Protein AF-A0A7J4P282-F1 (afdb_monomer)

pLDDT: mean 75.57, std 17.43, range [39.16, 96.38]

Secondary structure (DSSP, 8-state):
--------PPP------HHHHHHHHHHHHHHHHHHHHHHHHTTT-HHHHHHHHHHHHHHHHHHHHHHHHS--TT-------------EEEEEE-TTT--EEEEE--TT--TT-EEEE-SSSSSEEEEEEEEE---SHHHHHHHHTT--

Structure (mmCIF, N/CA/C/O backbone):
data_AF-A0A7J4P282-F1
#
_entry.id   AF-A0A7J4P282-F1
#
loop_
_atom_site.group_PDB
_atom_site.id
_atom_site.type_symbol
_atom_site.label_atom_id
_atom_site.label_alt_id
_atom_site.label_comp_id
_atom_site.label_asym_id
_atom_site.label_entity_id
_atom_site.label_seq_id
_atom_site.pdbx_PDB_ins_code
_atom_site.Cartn_x
_atom_site.Cartn_y
_atom_site.Cartn_z
_atom_site.occupancy
_atom_site.B_iso_or_equiv
_atom_site.auth_seq_id
_atom_site.auth_comp_id
_atom_site.auth_asym_id
_atom_site.auth_atom_id
_atom_site.pdbx_PDB_model_num
ATOM 1 N N . MET A 1 1 ? 8.865 25.534 35.407 1.00 39.16 1 MET A N 1
ATOM 2 C CA . MET A 1 1 ? 9.145 24.196 34.846 1.00 39.16 1 MET A CA 1
ATOM 3 C C . MET A 1 1 ? 7.939 23.827 34.001 1.00 39.16 1 MET A C 1
ATOM 5 O O . MET A 1 1 ? 6.918 23.452 34.557 1.00 39.16 1 MET A O 1
ATOM 9 N N . ALA A 1 2 ? 7.989 24.122 32.703 1.00 42.50 2 ALA A N 1
ATOM 10 C CA . ALA A 1 2 ? 6.837 24.072 31.810 1.00 42.50 2 ALA A CA 1
ATOM 11 C C . ALA A 1 2 ? 7.116 23.110 30.651 1.00 42.50 2 ALA A C 1
ATOM 13 O O . ALA A 1 2 ? 8.117 23.275 29.965 1.00 42.50 2 ALA A O 1
ATOM 14 N N . GLY A 1 3 ? 6.200 22.153 30.479 1.00 41.25 3 GLY A N 1
ATOM 15 C CA . GLY A 1 3 ? 5.748 21.615 29.194 1.00 41.25 3 GLY A CA 1
ATOM 16 C C . GLY A 1 3 ? 6.768 20.884 28.328 1.00 41.25 3 GLY A C 1
ATOM 17 O O . GLY A 1 3 ? 7.369 21.486 27.446 1.00 41.25 3 GLY A O 1
ATOM 18 N N . ASP A 1 4 ? 6.847 19.568 28.513 1.00 44.09 4 ASP A N 1
ATOM 19 C CA . ASP A 1 4 ? 7.354 18.619 27.522 1.00 44.09 4 ASP A CA 1
ATOM 20 C C . ASP A 1 4 ? 6.447 18.646 26.274 1.00 44.09 4 ASP A C 1
ATOM 22 O O . ASP A 1 4 ? 5.261 18.311 26.342 1.00 44.09 4 ASP A O 1
ATOM 26 N N . GLN A 1 5 ? 6.975 19.129 25.147 1.00 45.81 5 GLN A N 1
ATOM 27 C CA . GLN A 1 5 ? 6.296 19.110 23.854 1.00 45.81 5 GLN A CA 1
ATOM 28 C C . GLN A 1 5 ? 6.697 17.830 23.125 1.00 45.81 5 GLN A C 1
ATOM 30 O O . GLN A 1 5 ? 7.693 17.790 22.402 1.00 45.81 5 GLN A O 1
ATOM 35 N N . GLY A 1 6 ? 5.892 16.783 23.306 1.00 41.84 6 GLY A N 1
ATOM 36 C CA . GLY A 1 6 ? 5.923 15.604 22.451 1.00 41.84 6 GLY A CA 1
ATOM 37 C C . GLY A 1 6 ? 5.657 16.020 21.005 1.00 41.84 6 GLY A C 1
ATOM 38 O O . GLY A 1 6 ? 4.527 16.338 20.633 1.00 41.84 6 GLY A O 1
ATOM 39 N N . SER A 1 7 ? 6.715 16.057 20.199 1.00 44.28 7 SER A N 1
ATOM 40 C CA . SER A 1 7 ? 6.636 16.294 18.763 1.00 44.28 7 SER A CA 1
ATOM 41 C C . SER A 1 7 ? 5.898 15.125 18.115 1.00 44.28 7 SER A C 1
ATOM 43 O O . SER A 1 7 ? 6.389 14.000 18.039 1.00 44.28 7 SER A O 1
ATOM 45 N N . ALA A 1 8 ? 4.671 15.393 17.673 1.00 42.94 8 ALA A N 1
ATOM 46 C CA . ALA A 1 8 ? 3.901 14.476 16.857 1.00 42.94 8 ALA A CA 1
ATOM 47 C C . ALA A 1 8 ? 4.664 14.225 15.548 1.00 42.94 8 ALA A C 1
ATOM 49 O O . ALA A 1 8 ? 4.727 15.088 14.673 1.00 42.94 8 ALA A O 1
ATOM 50 N N . GLN A 1 9 ? 5.265 13.044 15.418 1.00 53.59 9 GLN A N 1
ATOM 51 C CA . GLN A 1 9 ? 5.734 12.551 14.129 1.00 53.59 9 GLN A CA 1
ATOM 52 C C . GLN A 1 9 ? 4.512 12.363 13.220 1.00 53.59 9 GLN A C 1
ATOM 54 O O . GLN A 1 9 ? 3.564 11.682 13.624 1.00 53.59 9 GLN A O 1
ATOM 59 N N . PRO A 1 10 ? 4.487 12.936 12.004 1.00 43.19 10 PRO A N 1
ATOM 60 C CA . PRO A 1 10 ? 3.420 12.628 11.074 1.00 43.19 10 PRO A CA 1
ATOM 61 C C . PRO A 1 10 ? 3.545 11.157 10.679 1.00 43.19 10 PRO A C 1
ATOM 63 O O . PRO A 1 10 ? 4.603 10.695 10.246 1.00 43.19 10 PRO A O 1
ATOM 66 N N . AL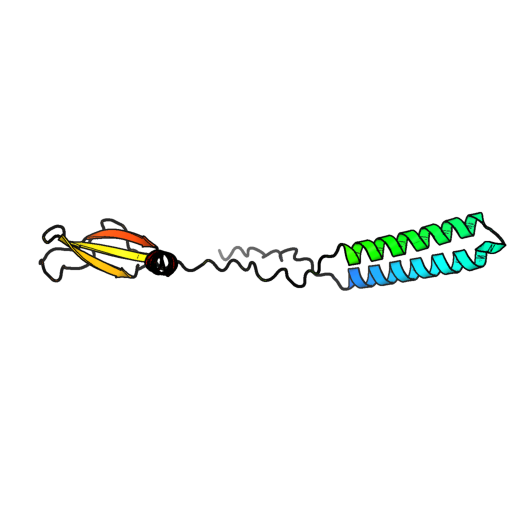A A 1 11 ? 2.448 10.424 10.870 1.00 41.31 11 ALA A N 1
ATOM 67 C CA . ALA A 1 11 ? 2.283 9.061 10.402 1.00 41.31 11 ALA A CA 1
ATOM 68 C C . ALA A 1 11 ? 2.735 8.973 8.941 1.00 41.31 11 ALA A C 1
ATOM 70 O O . ALA A 1 11 ? 2.327 9.788 8.110 1.00 41.31 11 ALA A O 1
ATOM 71 N N . ALA A 1 12 ? 3.566 7.977 8.636 1.00 45.88 12 ALA A N 1
ATOM 72 C CA . ALA A 1 12 ? 3.992 7.643 7.285 1.00 45.88 12 ALA A CA 1
ATOM 73 C C . ALA A 1 12 ? 2.811 7.043 6.495 1.00 45.88 12 ALA A C 1
ATOM 75 O O . ALA A 1 12 ? 2.822 5.889 6.080 1.00 45.88 12 ALA A O 1
ATOM 76 N N . GLY A 1 13 ? 1.748 7.829 6.327 1.00 42.06 13 GLY A N 1
ATOM 77 C CA . GLY A 1 13 ? 0.755 7.644 5.291 1.00 42.06 13 GLY A CA 1
ATOM 78 C C . GLY A 1 13 ? 1.429 7.987 3.974 1.00 42.06 13 GLY A C 1
ATOM 79 O O . GLY A 1 13 ? 2.022 9.054 3.833 1.00 42.06 13 GLY A O 1
ATOM 80 N N . MET A 1 14 ? 1.393 7.044 3.045 1.00 52.78 14 MET A N 1
ATOM 81 C CA . MET A 1 14 ? 1.954 7.135 1.705 1.00 52.78 14 MET A CA 1
ATOM 82 C C . MET A 1 14 ? 1.350 8.321 0.949 1.00 52.78 14 MET A C 1
ATOM 84 O O . MET A 1 14 ? 0.369 8.197 0.223 1.00 52.78 14 MET A O 1
ATOM 88 N N . GLN A 1 15 ? 1.944 9.493 1.127 1.00 56.28 15 GLN A N 1
ATOM 89 C CA . GLN A 1 15 ? 1.726 10.630 0.254 1.00 56.28 15 GLN A CA 1
ATOM 90 C C . GLN A 1 15 ? 2.502 10.256 -0.996 1.00 56.28 15 GLN A C 1
ATOM 92 O O . GLN A 1 15 ? 3.734 10.266 -0.973 1.00 56.28 15 GLN A O 1
ATOM 97 N N . VAL A 1 16 ? 1.814 9.800 -2.045 1.00 64.50 16 VAL A N 1
ATOM 98 C CA . VAL A 1 16 ? 2.463 9.599 -3.343 1.0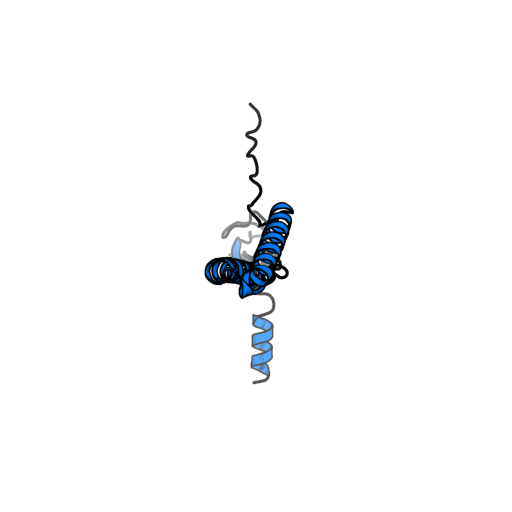0 64.50 16 VAL A CA 1
ATOM 99 C C . VAL A 1 16 ? 2.913 10.982 -3.789 1.00 64.50 16 VAL A C 1
ATOM 101 O O . VAL A 1 16 ? 2.151 11.778 -4.331 1.00 64.50 16 VAL A O 1
ATOM 104 N N . SER A 1 17 ? 4.146 11.295 -3.407 1.00 74.06 17 SER A N 1
ATOM 105 C CA . SER A 1 17 ? 4.767 12.589 -3.580 1.00 74.06 17 SER A CA 1
ATOM 106 C C . SER A 1 17 ? 4.858 12.863 -5.073 1.00 74.06 17 SER A C 1
ATOM 108 O O . SER A 1 17 ? 5.100 11.952 -5.863 1.00 74.06 17 SER A O 1
ATOM 110 N N . TRP A 1 18 ? 4.701 14.121 -5.471 1.00 83.19 18 TRP A N 1
ATOM 111 C CA . TRP A 1 18 ? 4.965 14.590 -6.834 1.00 83.19 18 TRP A CA 1
ATOM 112 C C . TRP A 1 18 ? 6.312 14.079 -7.389 1.00 83.19 18 TRP A C 1
ATOM 114 O O . TRP A 1 18 ? 6.438 13.855 -8.588 1.00 83.19 18 TRP A O 1
ATOM 124 N N . ILE A 1 19 ? 7.276 13.794 -6.505 1.00 85.00 19 ILE A N 1
ATOM 125 C CA . ILE A 1 19 ? 8.555 13.139 -6.803 1.00 85.00 19 ILE A CA 1
ATOM 126 C C . ILE A 1 19 ? 8.366 11.747 -7.427 1.00 85.00 19 ILE A C 1
ATOM 128 O O . ILE A 1 19 ? 9.047 11.416 -8.391 1.00 85.00 19 ILE A O 1
ATOM 132 N N . ALA A 1 20 ? 7.444 10.928 -6.915 1.00 83.88 20 ALA A N 1
ATOM 133 C CA . ALA A 1 20 ? 7.169 9.596 -7.452 1.00 83.88 20 ALA A CA 1
ATOM 134 C C . ALA A 1 20 ? 6.560 9.676 -8.860 1.00 83.88 20 ALA A C 1
ATOM 136 O O . ALA A 1 20 ? 6.972 8.936 -9.749 1.00 83.88 20 ALA A O 1
ATOM 137 N N . TYR A 1 21 ? 5.642 10.620 -9.092 1.00 86.19 21 TYR A N 1
ATOM 138 C CA . TYR A 1 21 ? 5.107 10.876 -10.432 1.00 86.19 21 TYR A CA 1
ATOM 139 C C . TYR A 1 21 ? 6.185 11.384 -11.391 1.00 86.19 21 TYR A C 1
ATOM 141 O O . TYR A 1 21 ? 6.286 10.889 -12.511 1.00 86.19 21 TYR A O 1
ATOM 149 N N . ALA A 1 22 ? 7.031 12.317 -10.946 1.00 90.44 22 ALA A N 1
ATOM 150 C CA . ALA A 1 22 ? 8.162 12.794 -11.733 1.00 90.44 22 ALA A CA 1
ATOM 151 C C . ALA A 1 22 ? 9.128 11.649 -12.080 1.00 90.44 22 ALA A C 1
ATOM 153 O O . ALA A 1 22 ? 9.533 11.521 -13.231 1.00 90.44 22 ALA A O 1
ATOM 154 N N . ALA A 1 23 ? 9.435 10.766 -11.126 1.00 88.88 23 ALA A N 1
ATOM 155 C CA . ALA A 1 23 ? 10.273 9.594 -11.358 1.00 88.88 23 ALA A CA 1
ATOM 156 C C . ALA A 1 23 ? 9.647 8.627 -12.377 1.00 88.88 23 ALA A C 1
ATOM 158 O O . ALA A 1 23 ? 10.342 8.175 -13.282 1.00 88.88 23 ALA A O 1
ATOM 159 N N . ILE A 1 24 ? 8.339 8.355 -12.289 1.00 90.00 24 ILE A N 1
ATOM 160 C CA . ILE A 1 24 ? 7.624 7.514 -13.265 1.00 90.00 24 ILE A CA 1
ATOM 161 C C . ILE A 1 24 ? 7.685 8.131 -14.668 1.00 90.00 24 ILE A C 1
ATOM 163 O O . ILE A 1 24 ? 7.949 7.415 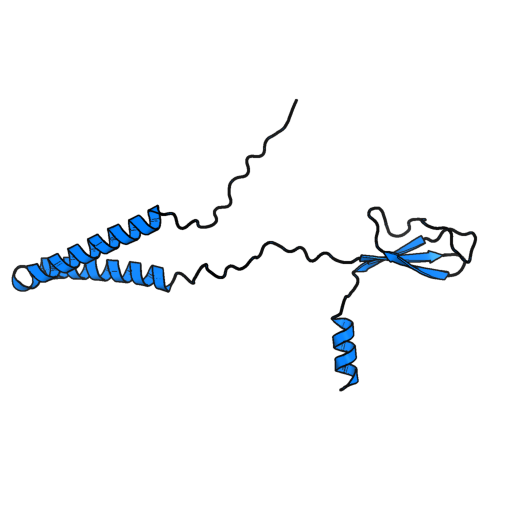-15.632 1.00 90.00 24 ILE A O 1
ATOM 167 N N . LEU A 1 25 ? 7.492 9.449 -14.795 1.00 91.75 25 LEU A N 1
ATOM 168 C CA . LEU A 1 25 ? 7.591 10.141 -16.083 1.00 91.75 25 LEU A CA 1
ATOM 169 C C . LEU A 1 25 ? 9.009 10.086 -16.659 1.00 91.75 25 LEU A C 1
ATOM 171 O O . LEU A 1 25 ? 9.170 9.810 -17.846 1.00 91.75 25 LEU A O 1
ATOM 175 N N . ILE A 1 26 ? 10.033 10.297 -15.828 1.00 94.06 26 ILE A N 1
ATOM 176 C CA . ILE A 1 26 ? 11.438 10.224 -16.247 1.00 94.06 26 ILE A CA 1
ATOM 177 C C . ILE A 1 26 ? 11.780 8.808 -16.715 1.00 94.06 26 ILE A C 1
ATOM 179 O O . ILE A 1 26 ? 12.293 8.643 -17.819 1.00 94.06 26 ILE A O 1
ATOM 183 N N . VAL A 1 27 ? 11.465 7.781 -15.917 1.00 92.06 27 VAL A N 1
ATOM 184 C CA . VAL A 1 27 ? 11.741 6.380 -16.273 1.00 92.06 27 VAL A CA 1
ATOM 185 C C . VAL A 1 27 ? 10.956 5.979 -17.522 1.00 92.06 27 VAL A C 1
ATOM 187 O O . VAL A 1 27 ? 11.520 5.342 -18.406 1.00 92.06 27 VAL A O 1
ATOM 190 N N . GLY A 1 28 ? 9.695 6.401 -17.654 1.00 93.88 28 GLY A N 1
ATOM 191 C CA . GLY A 1 28 ? 8.885 6.155 -18.848 1.00 93.88 28 GLY A CA 1
ATOM 192 C C . GLY A 1 28 ? 9.470 6.796 -20.108 1.00 93.88 28 GLY A C 1
ATOM 193 O O . GLY A 1 28 ? 9.567 6.140 -21.145 1.00 93.88 28 GLY A O 1
ATOM 194 N N . PHE A 1 29 ? 9.931 8.046 -20.018 1.00 95.94 29 PHE A N 1
ATOM 195 C CA . PHE A 1 29 ? 10.580 8.735 -21.133 1.00 95.94 29 PHE A CA 1
ATOM 196 C C . PHE A 1 29 ? 11.892 8.052 -21.540 1.00 95.94 29 PHE A C 1
ATOM 198 O O . PHE A 1 29 ? 12.143 7.832 -22.723 1.00 95.94 29 PHE A O 1
ATOM 205 N N . LEU A 1 30 ? 12.699 7.646 -20.558 1.00 95.56 30 LEU A N 1
ATOM 206 C CA . LEU A 1 30 ? 13.966 6.948 -20.780 1.00 95.56 30 LEU A CA 1
ATOM 207 C C . LEU A 1 30 ? 13.743 5.564 -21.415 1.00 95.56 30 LEU A C 1
ATOM 209 O O . LEU A 1 30 ? 14.463 5.170 -22.330 1.00 95.56 30 LEU A O 1
ATOM 213 N N . SER A 1 31 ? 12.685 4.868 -20.992 1.00 95.69 31 SER A N 1
ATOM 214 C CA . SER A 1 31 ? 12.237 3.598 -21.567 1.00 95.69 31 SER A CA 1
ATOM 215 C C . SER A 1 31 ? 11.817 3.749 -23.032 1.00 95.69 31 SER A C 1
ATOM 217 O O . SER A 1 31 ? 12.187 2.926 -23.869 1.00 95.69 31 SER A O 1
ATOM 219 N N . LEU A 1 32 ? 11.082 4.819 -23.360 1.00 95.38 32 LEU A N 1
ATOM 220 C CA . LEU A 1 32 ? 10.650 5.118 -24.726 1.00 95.38 32 LEU A CA 1
ATOM 221 C C . LEU A 1 32 ? 11.833 5.490 -25.629 1.00 95.38 32 LEU A C 1
ATOM 223 O O . LEU A 1 32 ? 11.923 5.009 -26.757 1.00 95.38 32 LEU A O 1
ATOM 227 N N . PHE A 1 33 ? 12.766 6.295 -25.117 1.00 96.38 33 PHE A N 1
ATOM 228 C CA . PHE A 1 33 ? 13.989 6.660 -25.830 1.00 96.38 33 PHE A CA 1
ATOM 229 C C . PHE A 1 33 ? 14.869 5.439 -26.128 1.00 96.38 33 PHE A C 1
ATOM 231 O O . PHE A 1 33 ? 15.338 5.276 -27.254 1.00 96.38 33 PHE A O 1
ATOM 238 N N . SER A 1 34 ? 15.037 4.540 -25.151 1.00 94.81 34 SER A N 1
ATOM 239 C CA . SER A 1 34 ? 15.751 3.271 -25.344 1.00 94.81 34 SER A CA 1
ATOM 240 C C . SER A 1 34 ? 15.108 2.441 -26.455 1.00 94.81 34 SER A C 1
ATOM 242 O O . SER A 1 34 ? 15.790 1.954 -27.349 1.00 94.81 34 SER A O 1
ATOM 244 N N . LEU A 1 35 ? 13.781 2.325 -26.451 1.00 95.12 35 LEU A N 1
ATOM 245 C CA . LEU A 1 35 ? 13.055 1.525 -27.434 1.00 95.12 35 LEU A CA 1
ATOM 246 C C . LEU A 1 35 ? 13.163 2.120 -28.852 1.00 95.12 35 LEU A C 1
ATOM 248 O O . LEU A 1 35 ? 13.341 1.383 -29.820 1.00 95.12 35 LEU A O 1
ATOM 252 N N . TYR A 1 36 ? 13.156 3.451 -28.968 1.00 95.31 36 TYR A N 1
ATOM 253 C CA . TYR A 1 36 ? 13.412 4.163 -30.224 1.00 95.31 36 TYR A CA 1
ATOM 254 C C . TYR A 1 36 ? 14.829 3.918 -30.764 1.00 95.31 36 TYR A C 1
ATOM 256 O O . TYR A 1 36 ? 14.995 3.576 -31.936 1.00 95.31 36 TYR A O 1
ATOM 264 N N . MET A 1 37 ? 15.849 4.023 -29.905 1.00 93.88 37 MET A N 1
ATOM 265 C CA . MET A 1 37 ? 17.235 3.716 -30.282 1.00 93.88 37 MET A CA 1
ATOM 266 C C . MET A 1 37 ? 17.400 2.254 -30.702 1.00 93.88 37 MET A C 1
ATOM 268 O O . MET A 1 37 ? 18.129 1.966 -31.651 1.00 93.88 37 MET A O 1
ATOM 272 N N . GLY A 1 38 ? 16.685 1.342 -30.045 1.00 94.12 38 GLY A N 1
ATOM 273 C CA . GLY A 1 38 ? 16.625 -0.064 -30.428 1.00 94.12 38 GLY A CA 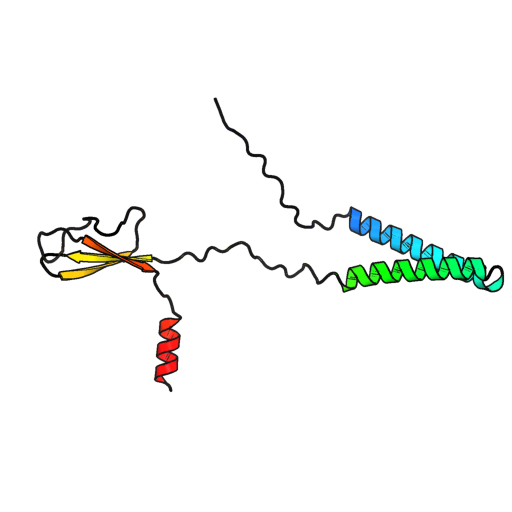1
ATOM 274 C C . GLY A 1 38 ? 16.115 -0.273 -31.856 1.00 94.12 38 GLY A C 1
ATOM 275 O O . GLY A 1 38 ? 16.732 -1.010 -32.619 1.00 94.12 38 GLY A O 1
ATOM 276 N N . PHE A 1 39 ? 15.049 0.428 -32.255 1.00 92.44 39 PHE A N 1
ATOM 277 C CA . PHE A 1 39 ? 14.508 0.335 -33.616 1.00 92.44 39 PHE A CA 1
ATOM 278 C C . PHE A 1 39 ? 15.457 0.873 -34.687 1.00 92.44 39 PHE A C 1
ATOM 280 O O . PHE A 1 39 ? 15.599 0.243 -35.732 1.00 92.44 39 PHE A O 1
ATOM 287 N N . ILE A 1 40 ? 16.131 2.000 -34.435 1.00 93.12 40 ILE A N 1
ATOM 288 C CA . ILE A 1 40 ? 17.099 2.558 -35.394 1.00 93.12 40 ILE A CA 1
ATOM 289 C C . ILE A 1 40 ? 18.263 1.590 -35.625 1.00 93.12 40 ILE A C 1
ATOM 291 O O . ILE A 1 40 ? 18.716 1.424 -36.754 1.00 93.12 40 ILE A O 1
ATOM 295 N N . ASN A 1 41 ? 18.735 0.930 -34.567 1.00 91.44 41 ASN A N 1
ATOM 296 C CA . ASN A 1 41 ? 19.903 0.054 -34.641 1.00 91.44 41 ASN A CA 1
ATOM 297 C C . ASN A 1 41 ? 19.574 -1.379 -35.088 1.00 91.44 41 ASN A C 1
ATOM 299 O O . ASN A 1 41 ? 20.493 -2.178 -35.254 1.00 91.44 41 ASN A O 1
ATOM 303 N N . TYR A 1 42 ? 18.295 -1.713 -35.305 1.00 87.88 42 TYR A N 1
ATOM 304 C CA . TYR A 1 42 ? 17.839 -3.080 -35.587 1.00 87.88 42 TYR A CA 1
ATOM 305 C C . TYR A 1 42 ? 18.472 -3.700 -36.840 1.00 87.88 42 TYR A C 1
ATOM 307 O O . TYR A 1 42 ? 18.723 -4.900 -36.864 1.00 87.88 42 TYR A O 1
ATOM 315 N N . GLY A 1 43 ? 18.745 -2.893 -37.869 1.00 86.56 43 GLY A N 1
ATOM 316 C CA . GLY A 1 43 ? 19.315 -3.374 -39.132 1.00 86.56 43 GLY A CA 1
ATOM 317 C C . GLY A 1 43 ? 20.843 -3.364 -39.213 1.00 86.56 43 GLY A C 1
ATOM 318 O O . GLY A 1 43 ? 21.391 -4.047 -40.070 1.00 86.56 43 GLY A O 1
ATOM 319 N N . ASP A 1 44 ? 21.521 -2.599 -38.356 1.00 88.69 44 ASP A N 1
ATOM 320 C CA . ASP A 1 44 ? 22.968 -2.350 -38.464 1.00 88.69 44 ASP A CA 1
ATOM 321 C C . ASP A 1 44 ? 23.740 -3.076 -37.356 1.00 88.69 44 ASP A C 1
ATOM 323 O O . ASP A 1 44 ? 24.621 -3.893 -37.610 1.00 88.69 44 ASP A O 1
ATOM 327 N N . ASN A 1 45 ? 23.330 -2.869 -36.104 1.00 89.62 45 ASN A N 1
ATOM 328 C CA . ASN A 1 45 ? 23.972 -3.454 -34.933 1.00 89.62 45 ASN A CA 1
ATOM 329 C C . ASN A 1 45 ? 22.930 -4.212 -34.117 1.00 89.62 45 ASN A C 1
ATOM 331 O O . ASN A 1 45 ? 22.401 -3.713 -33.120 1.00 89.62 45 ASN A O 1
ATOM 335 N N . THR A 1 46 ? 22.643 -5.438 -34.562 1.00 89.62 46 THR A N 1
ATOM 336 C CA . THR A 1 46 ? 21.576 -6.275 -33.991 1.00 89.62 46 THR A CA 1
ATOM 337 C C . THR A 1 46 ? 21.779 -6.500 -32.487 1.00 89.62 46 THR A C 1
ATOM 339 O O . THR A 1 46 ? 20.823 -6.410 -31.721 1.00 89.62 46 THR A O 1
ATOM 342 N N . ASP A 1 47 ? 23.021 -6.690 -32.033 1.00 89.44 47 ASP A N 1
ATOM 343 C CA . ASP A 1 47 ? 23.336 -6.885 -30.611 1.00 89.44 47 ASP A CA 1
ATOM 344 C C . ASP A 1 47 ? 22.965 -5.661 -29.760 1.00 89.44 47 ASP A C 1
ATOM 346 O O . ASP A 1 47 ? 22.352 -5.775 -28.696 1.00 89.44 47 ASP A O 1
ATOM 350 N N . ILE A 1 48 ? 23.278 -4.467 -30.265 1.00 89.69 48 ILE A N 1
ATOM 351 C CA . ILE A 1 48 ? 22.975 -3.194 -29.606 1.00 89.69 48 ILE A CA 1
ATOM 352 C C . ILE A 1 48 ? 21.460 -2.951 -29.604 1.00 89.69 48 ILE A C 1
ATOM 354 O O . ILE A 1 48 ? 20.891 -2.546 -28.587 1.00 89.69 48 ILE A O 1
ATOM 358 N N . ALA A 1 49 ? 20.789 -3.252 -30.717 1.00 92.50 49 ALA A N 1
ATOM 359 C CA . ALA A 1 49 ? 19.341 -3.140 -30.840 1.00 92.50 49 ALA A CA 1
ATOM 360 C C . ALA A 1 49 ? 18.607 -4.024 -29.829 1.00 92.50 49 ALA A C 1
ATOM 362 O O . ALA A 1 49 ? 17.703 -3.558 -29.134 1.00 92.50 49 ALA A O 1
ATOM 363 N N . ILE A 1 50 ? 19.033 -5.282 -29.706 1.00 92.00 50 ILE A N 1
ATOM 364 C CA . ILE A 1 50 ? 18.453 -6.247 -28.775 1.00 92.00 50 ILE A CA 1
ATOM 365 C C . ILE A 1 50 ? 18.556 -5.735 -27.332 1.00 92.00 50 ILE A C 1
ATOM 367 O O . ILE A 1 50 ? 17.555 -5.737 -26.613 1.00 92.00 50 ILE A O 1
ATOM 371 N N . ILE A 1 51 ? 19.725 -5.234 -26.917 1.00 93.38 51 ILE A N 1
ATOM 372 C CA . ILE A 1 51 ? 19.938 -4.698 -25.562 1.00 93.38 51 ILE A CA 1
ATOM 373 C C . ILE A 1 51 ? 18.982 -3.533 -25.270 1.00 93.38 51 ILE A C 1
ATOM 375 O O . ILE A 1 51 ? 18.313 -3.519 -24.233 1.00 93.38 51 ILE A O 1
ATOM 379 N N . PHE A 1 52 ? 18.873 -2.572 -26.190 1.00 94.38 52 PHE A N 1
ATOM 380 C CA . PHE A 1 52 ? 18.017 -1.399 -26.004 1.00 94.38 52 PHE A CA 1
ATOM 381 C C . PHE A 1 52 ? 16.518 -1.727 -26.012 1.00 94.38 52 PHE A C 1
ATOM 383 O O . PHE A 1 52 ? 15.754 -1.120 -25.251 1.00 94.38 52 PHE A O 1
ATOM 390 N N . ILE A 1 53 ? 16.095 -2.701 -26.823 1.00 94.31 53 ILE A N 1
ATOM 391 C CA . ILE A 1 53 ? 14.705 -3.173 -26.871 1.00 94.31 53 ILE A CA 1
ATOM 392 C C . ILE A 1 53 ? 14.344 -3.891 -25.569 1.00 94.31 53 ILE A C 1
ATOM 394 O O . ILE A 1 53 ? 13.302 -3.592 -24.985 1.00 94.31 53 ILE A O 1
ATOM 398 N N . PHE A 1 54 ? 15.202 -4.787 -25.071 1.00 95.56 54 PHE A N 1
ATOM 399 C CA . PHE A 1 54 ? 14.952 -5.480 -23.805 1.00 95.56 54 PHE A CA 1
ATOM 400 C C . PHE A 1 54 ? 14.894 -4.517 -22.621 1.00 95.56 54 PHE A C 1
ATOM 402 O O . PHE A 1 54 ? 13.998 -4.635 -21.785 1.00 95.56 54 PHE A O 1
ATOM 409 N N . LEU A 1 55 ? 15.799 -3.538 -22.566 1.00 94.88 55 LEU A N 1
ATOM 410 C CA . LEU A 1 55 ? 15.816 -2.535 -21.505 1.00 94.88 55 LEU A CA 1
ATOM 411 C C . LEU A 1 55 ? 14.541 -1.674 -21.515 1.00 94.88 55 LEU A C 1
ATOM 413 O O . LEU A 1 55 ? 13.917 -1.478 -20.471 1.00 94.88 55 LEU A O 1
ATOM 417 N N . GLY A 1 56 ? 14.116 -1.218 -22.698 1.00 95.00 56 GLY A N 1
ATOM 418 C CA . GLY A 1 56 ? 12.878 -0.457 -22.865 1.00 95.00 56 GLY A CA 1
ATOM 419 C C . GLY A 1 56 ? 11.619 -1.279 -22.560 1.00 95.00 56 GLY A C 1
ATOM 420 O O . GLY A 1 56 ? 10.685 -0.777 -21.937 1.00 95.00 56 GLY A O 1
ATOM 421 N N . ALA A 1 57 ? 11.583 -2.557 -22.941 1.00 95.50 57 ALA A N 1
ATOM 422 C CA . ALA A 1 57 ? 10.455 -3.436 -22.639 1.00 95.50 57 ALA A CA 1
ATOM 423 C C . ALA A 1 57 ? 10.356 -3.745 -21.135 1.00 95.50 57 ALA A C 1
ATOM 425 O O . ALA A 1 57 ? 9.267 -3.689 -20.563 1.00 95.50 57 ALA A O 1
ATOM 426 N N . ALA A 1 58 ? 11.487 -4.014 -20.474 1.00 95.00 58 ALA A N 1
ATOM 427 C CA . ALA A 1 58 ? 11.541 -4.274 -19.038 1.00 95.00 58 ALA A CA 1
ATOM 428 C C . ALA A 1 58 ? 11.118 -3.048 -18.208 1.00 95.00 58 ALA A C 1
ATOM 430 O O . ALA A 1 58 ? 10.367 -3.194 -17.242 1.00 95.00 58 ALA A O 1
ATOM 431 N N . GLY A 1 59 ? 11.539 -1.841 -18.608 1.00 91.94 59 GLY A N 1
ATOM 432 C CA . GLY A 1 59 ? 11.135 -0.586 -17.966 1.00 91.94 59 GLY A CA 1
ATOM 433 C C . GLY A 1 59 ? 9.624 -0.348 -18.030 1.00 91.94 59 GLY A C 1
ATOM 434 O O . GLY A 1 59 ? 8.986 -0.106 -17.002 1.00 91.94 59 GLY A O 1
ATOM 435 N N . PHE A 1 60 ? 9.020 -0.508 -19.211 1.00 93.12 60 PHE A N 1
ATOM 436 C CA . PHE A 1 60 ? 7.567 -0.404 -19.373 1.00 93.12 60 PHE A CA 1
ATOM 437 C C . PHE A 1 60 ? 6.806 -1.498 -18.621 1.00 93.12 60 PHE A C 1
ATOM 439 O O . PHE A 1 60 ? 5.785 -1.206 -17.995 1.00 93.12 60 PHE A O 1
ATOM 446 N N . ALA A 1 61 ? 7.304 -2.736 -18.632 1.00 93.81 61 ALA A N 1
ATOM 447 C CA . ALA A 1 61 ? 6.702 -3.835 -17.886 1.00 93.81 61 ALA A CA 1
ATOM 448 C C . ALA A 1 61 ? 6.720 -3.573 -16.372 1.00 93.81 61 ALA A C 1
ATOM 450 O O . ALA A 1 61 ? 5.722 -3.829 -15.701 1.00 93.81 61 ALA A O 1
ATOM 451 N N . ALA A 1 62 ? 7.806 -3.009 -15.833 1.00 90.50 62 ALA A N 1
ATOM 452 C CA . ALA A 1 62 ? 7.909 -2.648 -14.421 1.00 90.50 62 ALA A CA 1
ATOM 453 C C . ALA A 1 62 ? 6.931 -1.526 -14.033 1.00 90.50 62 ALA A C 1
ATOM 455 O O . ALA A 1 62 ? 6.226 -1.656 -13.031 1.00 90.50 62 ALA A O 1
ATOM 456 N N . ILE A 1 63 ? 6.836 -0.462 -14.842 1.00 89.88 63 ILE A N 1
ATOM 457 C CA . ILE A 1 63 ? 5.871 0.631 -14.627 1.00 89.88 63 ILE A CA 1
ATOM 458 C C . ILE A 1 63 ? 4.440 0.090 -14.699 1.00 89.88 63 ILE A C 1
ATOM 460 O O . ILE A 1 63 ? 3.649 0.316 -13.784 1.00 89.88 63 ILE A O 1
ATOM 464 N N . GLY A 1 64 ? 4.116 -0.673 -15.747 1.00 87.75 64 GLY A N 1
ATOM 465 C CA . GLY A 1 64 ? 2.809 -1.306 -15.905 1.00 87.75 64 GLY A CA 1
ATOM 466 C C . GLY A 1 64 ? 2.472 -2.201 -14.715 1.00 87.75 64 GLY A C 1
ATOM 467 O O . GLY A 1 64 ? 1.401 -2.076 -14.130 1.00 87.75 64 GLY A O 1
ATOM 468 N N . TYR A 1 65 ? 3.410 -3.038 -14.275 1.00 88.56 65 TYR A N 1
ATOM 469 C CA . TYR A 1 65 ? 3.221 -3.905 -13.117 1.00 88.56 65 TYR A CA 1
ATOM 470 C C . TYR A 1 65 ? 2.986 -3.122 -11.819 1.00 88.56 65 TYR A C 1
ATOM 472 O O . TYR A 1 65 ? 2.105 -3.492 -11.045 1.00 88.56 65 TYR A O 1
ATOM 480 N N . MET A 1 66 ? 3.715 -2.027 -11.578 1.00 82.69 66 MET A N 1
ATOM 481 C CA . MET A 1 66 ? 3.493 -1.171 -10.406 1.00 82.69 66 MET A CA 1
ATOM 482 C C . MET A 1 66 ? 2.113 -0.505 -10.428 1.00 82.69 66 MET A C 1
ATOM 484 O O . MET A 1 66 ? 1.461 -0.442 -9.388 1.00 82.69 66 MET A O 1
ATOM 488 N N . LEU A 1 67 ? 1.637 -0.071 -11.598 1.00 81.94 67 LEU A N 1
ATOM 489 C CA . LEU A 1 67 ? 0.304 0.519 -11.751 1.00 81.94 67 LEU A CA 1
ATOM 490 C C . LEU A 1 67 ? -0.813 -0.520 -11.577 1.00 81.94 67 LEU A C 1
ATOM 492 O O . LEU A 1 67 ? -1.795 -0.250 -10.894 1.00 81.94 67 LEU A O 1
ATOM 496 N N . PHE A 1 68 ? -0.649 -1.724 -12.131 1.00 79.44 68 PHE A N 1
ATOM 497 C CA . PHE A 1 68 ? -1.629 -2.809 -12.000 1.00 79.44 68 PHE A CA 1
ATOM 498 C C . PHE A 1 68 ? -1.642 -3.446 -10.603 1.00 79.44 68 PHE A C 1
ATOM 500 O O . PHE A 1 68 ? -2.688 -3.891 -10.130 1.00 79.44 68 PHE A O 1
ATOM 507 N N . ARG A 1 69 ? -0.492 -3.502 -9.922 1.00 72.31 69 ARG A N 1
ATOM 508 C CA . ARG A 1 69 ? -0.371 -4.023 -8.550 1.00 72.31 69 ARG A CA 1
ATOM 509 C C . ARG A 1 69 ? -0.700 -2.974 -7.491 1.00 72.31 69 ARG A C 1
ATOM 511 O O . ARG A 1 69 ? -1.013 -3.337 -6.354 1.00 72.31 69 ARG A O 1
ATOM 518 N N . GLY A 1 70 ? -0.680 -1.697 -7.860 1.00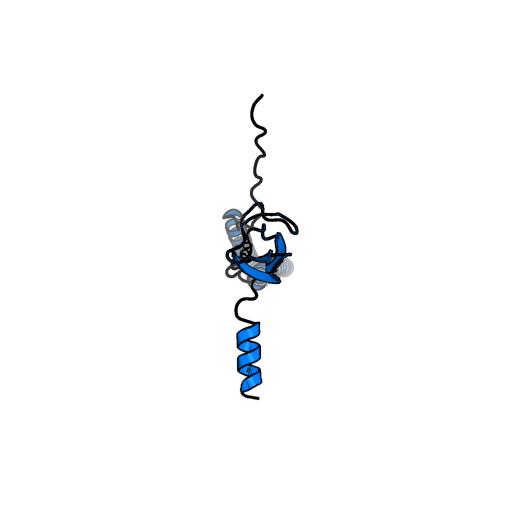 65.00 70 GLY A N 1
ATOM 519 C CA . GLY A 1 70 ? -1.293 -0.622 -7.101 1.00 65.00 70 GLY A CA 1
ATOM 520 C C . GLY A 1 70 ? -2.804 -0.815 -7.078 1.00 65.00 70 GLY A C 1
ATOM 521 O O . GLY A 1 70 ? -3.528 -0.184 -7.840 1.00 65.00 70 GLY A O 1
ATOM 522 N N . LYS A 1 71 ? -3.301 -1.692 -6.193 1.00 56.78 71 LYS A N 1
ATOM 523 C CA . LYS A 1 71 ? -4.713 -1.678 -5.790 1.00 56.78 71 LYS A CA 1
ATOM 524 C C . LYS A 1 71 ? -5.076 -0.212 -5.530 1.00 56.78 71 LYS A C 1
ATOM 526 O O . LYS A 1 71 ? -4.309 0.437 -4.813 1.00 56.78 71 LYS A O 1
ATOM 531 N N . PRO A 1 72 ? -6.171 0.328 -6.090 1.00 51.25 72 PRO A N 1
ATOM 532 C CA . PRO A 1 72 ? -6.509 1.724 -5.885 1.00 51.25 72 PRO A CA 1
ATOM 533 C C . PRO A 1 72 ? -6.583 1.985 -4.380 1.00 51.25 72 PRO A C 1
ATOM 535 O O . PRO A 1 72 ? -7.496 1.521 -3.697 1.00 51.25 72 PRO A O 1
ATOM 538 N N . VAL A 1 73 ? -5.638 2.771 -3.861 1.00 51.88 73 VAL A N 1
ATOM 539 C CA . VAL A 1 73 ? -5.692 3.384 -2.524 1.00 51.88 73 VAL A CA 1
ATOM 540 C C . VAL A 1 73 ? -6.735 4.515 -2.551 1.00 51.88 73 VAL A C 1
ATOM 542 O O . VAL A 1 73 ? -6.536 5.601 -2.033 1.00 51.88 73 VAL A O 1
ATOM 545 N N . ALA A 1 74 ? -7.854 4.283 -3.236 1.00 49.19 74 ALA A N 1
ATOM 546 C CA . ALA A 1 74 ? -9.020 5.150 -3.288 1.00 49.19 74 ALA A CA 1
ATOM 547 C C . ALA A 1 74 ? -10.164 4.585 -2.431 1.00 49.19 74 ALA A C 1
ATOM 549 O O . ALA A 1 74 ? -11.224 5.194 -2.340 1.00 49.19 74 ALA A O 1
ATOM 550 N N . THR A 1 75 ? -9.960 3.437 -1.774 1.00 47.81 75 THR A N 1
ATOM 551 C CA . THR A 1 75 ? -10.896 2.889 -0.785 1.00 47.81 75 THR A CA 1
ATOM 552 C C . THR A 1 75 ? -10.175 2.174 0.359 1.00 47.81 75 THR A C 1
ATOM 554 O O . THR A 1 75 ? -10.628 1.129 0.817 1.00 47.81 75 THR A O 1
ATOM 557 N N . ALA A 1 76 ? -9.086 2.735 0.888 1.00 46.84 76 ALA A N 1
ATOM 558 C CA . ALA A 1 76 ? -8.871 2.615 2.331 1.00 46.84 76 ALA A CA 1
ATOM 559 C C . ALA A 1 76 ? -9.811 3.638 2.985 1.00 46.84 76 ALA A C 1
ATOM 561 O O . ALA A 1 76 ? -9.389 4.693 3.449 1.00 46.84 76 ALA A O 1
ATOM 562 N N . LYS A 1 77 ? -11.122 3.381 2.871 1.00 47.19 77 LYS A N 1
ATOM 563 C CA . LYS A 1 77 ? -12.134 4.085 3.650 1.00 47.19 77 LYS A CA 1
ATOM 564 C C . LYS A 1 77 ? -11.749 3.887 5.108 1.00 47.19 77 LYS A C 1
ATOM 566 O O . LYS A 1 77 ? -11.622 2.744 5.526 1.00 47.19 77 LYS A O 1
ATOM 571 N N . ASP A 1 78 ? -11.534 5.001 5.795 1.00 52.22 78 ASP A N 1
ATOM 572 C CA . ASP A 1 78 ? -11.794 5.192 7.217 1.00 52.22 78 ASP A CA 1
ATOM 573 C C . ASP A 1 78 ? -11.848 3.914 8.063 1.00 52.22 78 ASP A C 1
ATOM 575 O O . ASP A 1 78 ? -12.923 3.424 8.389 1.00 52.22 78 ASP A O 1
ATOM 579 N N . ASP A 1 79 ? -10.685 3.459 8.520 1.00 49.28 79 ASP A N 1
ATOM 580 C CA . ASP A 1 79 ? -10.584 2.929 9.880 1.00 49.28 79 ASP A CA 1
ATOM 581 C C . ASP A 1 79 ? -10.050 4.053 10.780 1.00 49.28 79 ASP A C 1
ATOM 583 O O . ASP A 1 79 ? -9.124 3.895 11.578 1.00 49.28 79 ASP A O 1
ATOM 587 N N . THR A 1 80 ? -10.642 5.247 10.663 1.00 53.75 80 THR A N 1
ATOM 588 C CA . THR A 1 80 ? -10.747 6.090 11.846 1.00 53.75 80 THR A CA 1
ATOM 589 C C . THR A 1 80 ? -11.548 5.256 12.830 1.00 53.75 80 THR A C 1
ATOM 591 O O . THR A 1 80 ? -12.723 4.991 12.616 1.00 53.75 80 THR A O 1
ATOM 594 N N . LEU A 1 81 ? -10.860 4.735 13.845 1.00 56.84 81 LEU A N 1
ATOM 595 C CA . LEU A 1 81 ? -11.403 3.962 14.954 1.00 56.84 81 LEU A CA 1
ATOM 596 C C . LEU A 1 81 ? -12.627 4.683 15.535 1.00 56.84 81 LEU A C 1
ATOM 598 O O . LEU A 1 81 ? -12.525 5.422 16.514 1.00 56.84 81 LEU A O 1
ATOM 602 N N . THR A 1 82 ? -13.804 4.484 14.946 1.00 55.19 82 THR A N 1
ATOM 603 C CA . THR A 1 82 ? -15.067 4.897 15.529 1.00 55.19 82 THR A CA 1
ATOM 604 C C . THR A 1 82 ? -15.264 3.952 16.694 1.00 55.19 82 THR A C 1
ATOM 606 O O . THR A 1 82 ? -15.829 2.867 16.551 1.00 55.19 82 THR A O 1
ATOM 609 N N . ILE A 1 83 ? -14.708 4.320 17.849 1.00 60.00 83 ILE A N 1
ATOM 610 C CA . ILE A 1 83 ? -14.969 3.651 19.114 1.00 60.00 83 ILE A CA 1
ATOM 611 C C . ILE A 1 83 ? -16.483 3.707 19.270 1.00 60.00 83 ILE A C 1
ATOM 613 O O . ILE A 1 83 ? -17.042 4.754 19.596 1.00 60.00 83 ILE A O 1
ATOM 617 N N . LYS A 1 84 ? -17.153 2.592 18.955 1.00 64.31 84 LYS A N 1
ATOM 618 C CA . LYS A 1 84 ? -18.603 2.451 19.062 1.00 64.31 84 LYS A CA 1
ATOM 619 C C . LYS A 1 84 ? -18.957 2.797 20.498 1.00 64.31 84 LYS A C 1
ATOM 621 O O . LYS A 1 84 ? -18.662 2.017 21.407 1.00 64.31 84 LYS A O 1
ATOM 626 N N . LYS A 1 85 ? -19.511 3.997 20.707 1.00 65.19 85 LYS A N 1
ATOM 627 C CA . LYS A 1 85 ? -19.865 4.485 22.035 1.00 65.19 85 LYS A CA 1
ATOM 628 C C . LYS A 1 85 ? -20.859 3.495 22.609 1.00 65.19 85 LYS A C 1
ATOM 630 O O . LYS A 1 85 ? -21.949 3.296 22.086 1.00 65.19 85 LYS A O 1
ATOM 635 N N . VAL A 1 86 ? -20.417 2.808 23.646 1.00 71.50 86 VAL A N 1
ATOM 636 C CA . VAL A 1 86 ? -21.217 1.794 24.300 1.00 71.50 86 VAL A CA 1
ATOM 637 C C . VAL A 1 86 ? -22.167 2.488 25.239 1.00 71.50 86 VAL A C 1
ATOM 639 O O . VAL A 1 86 ? -21.720 3.115 26.197 1.00 71.50 86 VAL A O 1
ATOM 642 N N . GLU A 1 87 ? -23.462 2.351 24.998 1.00 78.75 87 GLU A N 1
ATOM 643 C CA . GLU A 1 87 ? -24.443 2.718 26.006 1.00 78.75 87 GLU A CA 1
ATOM 644 C C . GLU A 1 87 ? -24.389 1.704 27.155 1.00 78.75 87 GLU A C 1
ATOM 646 O O . GLU A 1 87 ? -24.428 0.487 26.948 1.00 78.75 87 GLU A O 1
ATOM 651 N N . VAL A 1 88 ? -24.242 2.204 28.380 1.00 83.75 88 VAL A N 1
ATOM 652 C CA . VAL A 1 88 ? -24.146 1.416 29.613 1.00 83.75 88 VAL A CA 1
ATOM 653 C C . VAL A 1 88 ? -25.232 1.905 30.561 1.00 83.75 88 VAL A C 1
ATOM 655 O O . VAL A 1 88 ? -25.457 3.109 30.676 1.00 83.75 88 VAL A O 1
ATOM 658 N N . TYR A 1 89 ? -25.891 0.980 31.249 1.00 86.81 89 TYR A N 1
ATOM 659 C CA . TYR A 1 89 ? -26.902 1.278 32.257 1.00 86.81 89 TYR A CA 1
ATOM 660 C C . TYR A 1 89 ? -26.503 0.691 33.612 1.00 86.81 89 TYR A C 1
ATOM 662 O O . TYR A 1 89 ? -25.820 -0.336 33.695 1.00 86.81 89 TYR A O 1
ATOM 670 N N . THR A 1 90 ? -26.950 1.342 34.681 1.00 87.50 90 THR A N 1
ATOM 671 C CA . THR A 1 90 ? -26.788 0.894 36.064 1.00 87.50 90 THR A CA 1
ATOM 672 C C . THR A 1 90 ? -28.130 0.437 36.624 1.00 87.50 90 THR A C 1
ATOM 674 O O . THR A 1 90 ? -29.178 1.034 36.384 1.00 87.50 90 THR A O 1
ATOM 677 N N . THR A 1 91 ? -28.113 -0.680 37.346 1.00 85.38 91 THR A N 1
ATOM 678 C CA . THR A 1 91 ? -29.263 -1.231 38.068 1.00 85.38 91 THR A CA 1
ATOM 679 C C . THR A 1 91 ? -29.045 -1.032 39.562 1.00 85.38 91 THR A C 1
ATOM 681 O O . THR A 1 91 ? -28.011 -1.431 40.097 1.00 85.38 91 THR A O 1
ATOM 684 N N . LEU A 1 92 ? -30.027 -0.411 40.206 1.00 84.50 92 LEU A N 1
ATOM 685 C CA . LEU A 1 92 ? -30.111 -0.121 41.632 1.00 84.50 92 LEU A CA 1
ATOM 686 C C . LEU A 1 92 ? -31.112 -1.078 42.286 1.00 84.50 92 LEU A C 1
ATOM 688 O O . LEU A 1 92 ? -32.203 -1.276 41.746 1.00 84.50 92 LEU A O 1
ATOM 692 N N . GLU A 1 93 ? -30.787 -1.624 43.455 1.00 84.81 93 GLU A N 1
ATOM 693 C CA . GLU A 1 93 ? -31.686 -2.470 44.250 1.00 84.81 93 GLU A CA 1
ATOM 694 C C . GLU A 1 93 ? -31.736 -1.980 45.716 1.00 84.81 93 GLU A C 1
ATOM 696 O O . GLU A 1 93 ? -30.692 -1.741 46.323 1.00 84.81 93 GLU A O 1
ATOM 701 N N . CYS A 1 94 ? -32.935 -1.798 46.306 1.00 83.44 94 CYS A N 1
ATOM 702 C CA . CYS A 1 94 ? -33.069 -1.546 47.764 1.00 83.44 94 CYS A CA 1
ATOM 703 C C . CYS A 1 94 ? -32.923 -2.892 48.504 1.00 83.44 94 CYS A C 1
ATOM 705 O O . CYS A 1 94 ? -33.741 -3.784 48.263 1.00 83.44 94 CYS A O 1
ATOM 707 N N . PRO A 1 95 ? -31.985 -3.049 49.457 1.00 80.00 95 PRO A N 1
ATOM 708 C CA . PRO A 1 95 ? -31.835 -4.291 50.223 1.00 80.00 95 PRO A CA 1
ATOM 709 C C . PRO A 1 95 ? -33.048 -4.587 51.121 1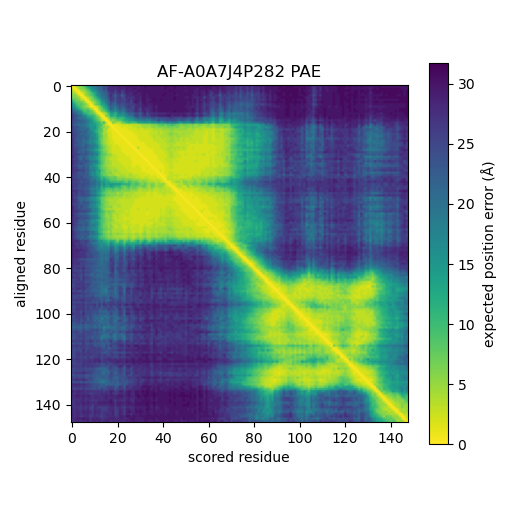.00 80.00 95 PRO A C 1
ATOM 711 O O . PRO A 1 95 ? -33.320 -5.744 51.427 1.00 80.00 95 PRO A O 1
ATOM 714 N N . LYS A 1 96 ? -33.813 -3.557 51.518 1.00 80.38 96 LYS A N 1
ATOM 715 C CA . LYS A 1 96 ? -34.986 -3.703 52.399 1.00 80.38 96 LYS A CA 1
ATOM 716 C C . LYS A 1 96 ? -36.274 -4.096 51.668 1.00 80.38 96 LYS A C 1
ATOM 718 O O . LYS A 1 96 ? -37.059 -4.857 52.214 1.00 80.38 96 LYS A O 1
ATOM 723 N N . CYS A 1 97 ? -36.521 -3.567 50.466 1.00 79.56 97 CYS A N 1
ATOM 724 C CA . CYS A 1 97 ? -37.779 -3.790 49.732 1.00 79.56 97 CYS A CA 1
ATOM 725 C C . CYS A 1 97 ? -37.606 -4.493 48.379 1.00 79.56 97 CYS A C 1
ATOM 727 O O . CYS A 1 97 ? -38.588 -4.676 47.665 1.00 79.56 97 CYS A O 1
ATOM 729 N N . GLN A 1 98 ? -36.371 -4.857 48.009 1.00 78.94 98 GLN A N 1
ATOM 730 C CA . GLN A 1 98 ? -36.011 -5.561 46.766 1.00 78.94 98 GLN A CA 1
ATOM 731 C C . GLN A 1 98 ? -36.478 -4.852 45.481 1.00 78.94 98 GLN A C 1
ATOM 733 O O . GLN A 1 98 ? -36.505 -5.436 44.397 1.00 78.94 98 GLN A O 1
ATOM 738 N N . GLN A 1 99 ? -36.818 -3.564 45.582 1.00 80.12 99 GLN A N 1
ATOM 739 C CA . GLN A 1 99 ? -37.210 -2.752 44.443 1.00 80.12 99 GLN A CA 1
ATOM 740 C C . GLN A 1 99 ? -36.006 -2.533 43.533 1.00 80.12 99 GLN A C 1
ATOM 742 O O . GLN A 1 99 ? -34.992 -1.994 43.979 1.00 80.12 99 GLN A O 1
ATOM 747 N N . LYS A 1 100 ? -36.163 -2.880 42.254 1.00 83.94 100 LYS A N 1
ATOM 748 C CA . LYS A 1 100 ? -35.165 -2.628 41.212 1.00 83.94 100 LYS A CA 1
ATOM 749 C C . LYS A 1 100 ? -35.484 -1.333 40.466 1.00 83.94 100 LYS A C 1
ATOM 751 O O . LYS A 1 100 ? -36.645 -1.080 40.132 1.00 83.94 100 LYS A O 1
ATOM 756 N N . ARG A 1 101 ? -34.464 -0.525 40.181 1.00 81.69 101 ARG A N 1
ATOM 757 C CA . ARG A 1 101 ? -34.530 0.631 39.274 1.00 81.69 101 ARG A CA 1
ATOM 758 C C . ARG A 1 101 ? -33.365 0.596 38.299 1.00 81.69 101 ARG A C 1
ATOM 760 O O . ARG A 1 101 ? -32.258 0.231 38.672 1.00 81.69 101 ARG A O 1
ATOM 767 N N . VAL A 1 102 ? -33.620 0.986 37.057 1.00 85.12 102 VAL A N 1
ATOM 768 C CA . VAL A 1 102 ? -32.591 1.114 36.020 1.00 85.12 102 VAL A CA 1
ATOM 769 C C . VAL A 1 102 ? -32.426 2.591 35.698 1.00 85.12 102 VAL A C 1
ATOM 771 O O . VAL A 1 102 ? -33.426 3.284 35.508 1.00 85.12 102 VAL A O 1
ATOM 774 N N . ARG A 1 103 ? -31.180 3.063 35.651 1.00 85.75 103 ARG A N 1
ATOM 775 C CA . ARG A 1 103 ? -30.826 4.422 35.234 1.00 85.75 103 ARG A CA 1
ATOM 776 C C . ARG A 1 103 ? -29.621 4.410 34.297 1.00 85.75 103 ARG A C 1
ATOM 778 O O . ARG A 1 103 ? -28.902 3.412 34.204 1.00 85.75 103 ARG A O 1
ATOM 785 N N . ASP A 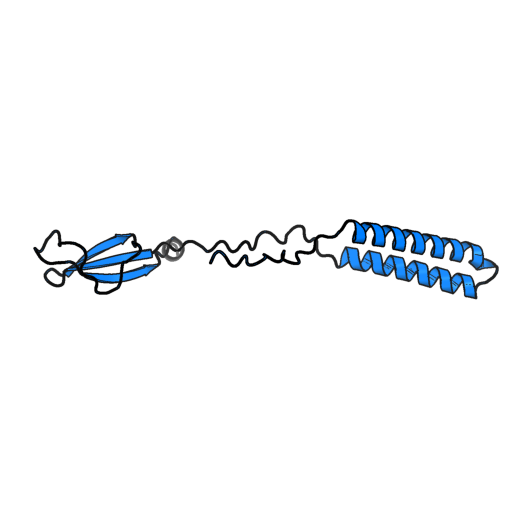1 104 ? -29.398 5.527 33.617 1.00 86.38 104 ASP A N 1
ATOM 786 C CA . ASP A 1 104 ? -28.219 5.697 32.772 1.00 86.38 104 ASP A CA 1
ATOM 787 C C . ASP A 1 104 ? -26.943 5.754 33.620 1.00 86.38 104 ASP A C 1
ATOM 789 O O . ASP A 1 104 ? -26.924 6.321 34.723 1.00 86.38 104 ASP A O 1
ATOM 793 N N . PHE A 1 105 ? -25.870 5.155 33.096 1.00 85.12 105 PHE A N 1
ATOM 794 C CA . PHE A 1 105 ? -24.568 5.155 33.753 1.00 85.12 105 PHE A CA 1
ATOM 795 C C . PHE A 1 105 ? -23.999 6.575 33.831 1.00 85.12 105 PHE A C 1
ATOM 797 O O . PHE A 1 105 ? -23.860 7.265 32.817 1.00 85.12 105 PHE A O 1
ATOM 804 N N . LYS A 1 106 ? -23.606 6.991 35.037 1.00 85.44 106 LYS A N 1
ATOM 805 C CA . LYS A 1 106 ? -22.886 8.242 35.279 1.00 85.44 106 LYS A CA 1
ATOM 806 C C . LYS A 1 106 ? -21.437 7.931 35.650 1.00 85.44 106 LYS A C 1
ATOM 808 O O . LYS A 1 106 ? -21.136 6.945 36.319 1.00 85.44 106 LYS A O 1
ATOM 813 N N . ARG A 1 107 ? -20.507 8.787 35.211 1.00 82.19 107 ARG A N 1
ATOM 814 C CA . ARG A 1 107 ? -19.087 8.660 35.581 1.00 82.19 107 ARG A CA 1
ATOM 815 C C . ARG A 1 107 ? -18.959 8.796 37.103 1.00 82.19 107 ARG A C 1
ATOM 817 O O . ARG A 1 107 ? -19.333 9.831 37.642 1.00 82.19 107 ARG A O 1
ATOM 824 N N . GLY A 1 108 ? -18.440 7.761 37.762 1.00 84.31 108 GLY A N 1
ATOM 825 C CA . GLY A 1 108 ? -18.360 7.670 39.227 1.00 84.31 108 GLY A CA 1
ATOM 826 C C . GLY A 1 108 ? -19.277 6.611 39.850 1.00 84.31 108 GLY A C 1
ATOM 827 O O . GLY A 1 108 ? -19.205 6.387 41.056 1.00 84.31 108 GLY A O 1
ATOM 828 N N . ASP A 1 109 ? -20.102 5.933 39.050 1.00 85.06 109 ASP A N 1
ATOM 829 C CA . ASP A 1 109 ? -20.864 4.768 39.499 1.00 85.06 109 ASP A CA 1
ATOM 830 C C . ASP A 1 109 ? -19.964 3.532 39.618 1.00 85.06 109 ASP A C 1
ATOM 832 O O . ASP A 1 109 ? -19.264 3.168 38.670 1.00 85.06 109 ASP A O 1
ATOM 836 N N . TYR A 1 110 ? -20.026 2.849 40.760 1.00 85.88 110 TYR A N 1
ATOM 837 C CA . TYR A 1 110 ? -19.384 1.554 40.981 1.00 85.88 110 TYR A CA 1
ATOM 838 C C . TYR A 1 110 ? -20.356 0.585 41.661 1.00 85.88 110 TYR A C 1
ATOM 840 O O . TYR A 1 110 ? -21.337 0.994 42.283 1.00 85.88 110 TYR A O 1
ATOM 848 N N . VAL A 1 111 ? -20.110 -0.715 41.502 1.00 86.56 111 VAL A N 1
ATOM 849 C CA . VAL A 1 111 ? -20.950 -1.761 42.101 1.00 86.56 111 VAL A CA 1
ATOM 850 C C . VAL A 1 111 ? -20.813 -1.705 43.626 1.00 86.56 111 VAL A C 1
ATOM 852 O O . VAL A 1 111 ? -19.702 -1.609 44.134 1.00 86.56 111 VAL A O 1
ATOM 855 N N . PHE A 1 112 ? -21.935 -1.787 44.336 1.00 84.38 112 PHE A N 1
ATOM 856 C CA . PHE A 1 112 ? -22.084 -1.628 45.786 1.00 84.38 112 PHE A CA 1
ATOM 857 C C . PHE A 1 112 ? -21.931 -0.199 46.326 1.00 84.38 112 PHE A C 1
ATOM 859 O O . PHE A 1 112 ? -21.682 -0.011 47.512 1.00 84.38 112 PHE A O 1
ATOM 866 N N . LYS A 1 113 ? -22.116 0.821 45.482 1.00 84.19 113 LYS A N 1
ATOM 867 C CA . LYS A 1 113 ? -22.261 2.208 45.942 1.00 84.19 113 LYS A CA 1
ATOM 868 C C . LYS A 1 113 ? -23.683 2.474 46.455 1.00 84.19 113 LYS A C 1
ATOM 870 O O . LYS A 1 113 ? -24.645 2.128 45.762 1.00 84.19 113 LYS A O 1
ATOM 875 N N . ASP A 1 114 ? -23.790 3.145 47.601 1.00 84.31 114 ASP A N 1
ATOM 876 C CA . ASP A 1 114 ? -25.027 3.761 48.095 1.00 84.31 114 ASP A CA 1
ATOM 877 C C . ASP A 1 114 ? -25.253 5.089 47.366 1.00 84.31 114 ASP A C 1
ATOM 879 O O . ASP A 1 114 ? -24.377 5.958 47.378 1.00 84.31 114 ASP A O 1
ATOM 883 N N . ASP A 1 115 ? -26.393 5.244 46.693 1.00 76.56 115 ASP A N 1
ATOM 884 C CA . ASP A 1 115 ? -26.589 6.380 45.784 1.00 76.56 115 ASP A CA 1
ATOM 885 C C . ASP A 1 115 ? -27.872 7.163 46.077 1.00 76.56 115 ASP A C 1
ATOM 887 O O . ASP A 1 115 ? -27.811 8.306 46.524 1.00 76.56 115 ASP A O 1
ATOM 891 N N . GLU A 1 116 ? -29.040 6.549 45.870 1.00 76.06 116 GLU A N 1
ATOM 892 C CA . GLU A 1 116 ? -30.334 7.238 45.945 1.00 76.06 116 GLU A CA 1
ATOM 893 C C . GLU A 1 116 ? -31.215 6.679 47.074 1.00 76.06 116 GLU A C 1
ATOM 895 O O . GLU A 1 116 ? -31.224 5.465 47.302 1.00 76.06 116 GLU A O 1
ATOM 900 N N . PRO A 1 117 ? -31.998 7.523 47.774 1.00 80.06 117 PRO A N 1
ATOM 901 C CA . PRO A 1 117 ? -33.018 7.046 48.697 1.00 80.06 117 PRO A CA 1
ATOM 902 C C . PRO A 1 117 ? -34.126 6.340 47.912 1.00 80.06 117 PRO A C 1
ATOM 904 O O . PRO A 1 117 ? -34.559 6.783 46.846 1.00 80.06 117 PRO A O 1
ATOM 907 N N . CYS A 1 118 ? -34.598 5.211 48.422 1.00 79.44 118 CYS A N 1
ATOM 908 C CA . CYS A 1 118 ? -35.618 4.452 47.728 1.00 79.44 118 CYS A CA 1
ATOM 909 C C . CYS A 1 118 ? -36.983 5.141 47.818 1.00 79.44 118 CYS A C 1
ATOM 911 O O . CYS A 1 118 ? -37.424 5.593 48.864 1.00 79.44 118 CYS A O 1
ATOM 913 N N . THR A 1 119 ? -37.731 5.120 46.719 1.00 77.06 119 THR A N 1
ATOM 914 C CA . THR A 1 119 ? -39.083 5.700 46.663 1.00 77.06 119 THR A CA 1
ATOM 915 C C . THR A 1 119 ? -40.141 4.897 47.435 1.00 77.06 119 THR A C 1
ATOM 917 O O . THR A 1 119 ? -41.289 5.318 47.499 1.00 77.06 119 THR A O 1
ATOM 920 N N . ARG A 1 120 ? -39.800 3.698 47.934 1.00 75.81 120 ARG A N 1
ATOM 921 C CA . ARG A 1 120 ? -40.706 2.791 48.672 1.00 75.81 120 ARG A CA 1
ATOM 922 C C . ARG A 1 120 ? -40.247 2.487 50.101 1.00 75.81 120 ARG A C 1
ATOM 924 O O . ARG A 1 120 ? -41.060 2.056 50.907 1.00 75.81 120 ARG A O 1
ATOM 931 N N . CYS A 1 121 ? -38.953 2.630 50.382 1.00 76.06 121 CYS A N 1
ATOM 932 C CA . CYS A 1 121 ? -38.312 2.322 51.660 1.00 76.06 121 CYS A CA 1
ATOM 933 C C . CYS A 1 121 ? -37.510 3.582 52.062 1.00 76.06 121 CYS A C 1
ATOM 935 O O . CYS A 1 121 ? -36.825 4.113 51.201 1.00 76.06 121 CYS A O 1
ATOM 937 N N . ASP A 1 122 ? -37.470 4.032 53.322 1.00 76.88 122 ASP A N 1
ATOM 938 C CA . ASP A 1 122 ? -36.529 5.105 53.755 1.00 76.88 122 ASP A CA 1
ATOM 939 C C . ASP A 1 122 ? -35.059 4.614 53.800 1.00 76.88 122 ASP A C 1
ATOM 941 O O . ASP A 1 122 ? -34.237 5.036 54.610 1.00 76.88 122 ASP A O 1
ATOM 945 N N . GLY A 1 123 ? -34.730 3.610 52.987 1.00 78.00 123 GLY A N 1
ATOM 946 C CA . GLY A 1 123 ? -33.407 3.022 52.863 1.00 78.00 123 GLY A CA 1
ATOM 947 C C . GLY A 1 123 ? -32.694 3.517 51.611 1.00 78.00 123 GLY A C 1
ATOM 948 O O . GLY A 1 123 ? -33.323 3.903 50.627 1.00 78.00 123 GLY A O 1
ATOM 949 N N . LEU A 1 124 ? -31.369 3.449 51.643 1.00 81.31 124 LEU A N 1
ATOM 950 C CA . LEU A 1 124 ? -30.519 3.738 50.494 1.00 81.31 124 LEU A CA 1
ATOM 951 C C . LEU A 1 124 ? -30.579 2.572 49.495 1.00 81.31 124 LEU A C 1
ATOM 953 O O . LEU A 1 124 ? -30.585 1.399 49.882 1.00 81.31 124 LEU A O 1
ATOM 957 N N . MET A 1 125 ? -30.681 2.897 48.207 1.00 83.06 125 MET A N 1
ATOM 958 C CA . MET A 1 125 ? -30.566 1.940 47.110 1.00 83.06 125 MET A CA 1
ATOM 959 C C . MET A 1 125 ? -29.094 1.742 46.753 1.00 83.06 125 MET A C 1
ATOM 961 O O . MET A 1 125 ? -28.321 2.701 46.705 1.00 83.06 125 MET A O 1
ATOM 965 N N . VAL A 1 126 ? -28.744 0.493 46.452 1.00 86.62 126 VAL A N 1
ATOM 966 C CA . VAL A 1 126 ? -27.373 0.065 46.168 1.00 86.62 126 VAL A CA 1
ATOM 967 C C . VAL A 1 126 ? -27.244 -0.299 44.694 1.00 86.62 126 VAL A C 1
ATOM 969 O O . VAL A 1 126 ? -28.102 -0.996 44.149 1.00 86.62 126 VAL A O 1
ATOM 972 N N . ILE A 1 127 ? -26.172 0.135 44.030 1.00 87.94 127 ILE A N 1
ATOM 973 C CA . ILE A 1 127 ? -25.884 -0.270 42.645 1.00 87.94 127 ILE A CA 1
ATOM 974 C C . ILE A 1 127 ? -25.458 -1.743 42.631 1.00 87.94 127 ILE A C 1
ATOM 976 O O . ILE A 1 127 ? -24.384 -2.076 43.116 1.00 87.94 127 ILE A O 1
ATOM 980 N N . THR A 1 128 ? -26.248 -2.639 42.041 1.00 85.25 128 THR A N 1
ATOM 981 C CA . THR A 1 128 ? -25.929 -4.081 42.006 1.00 85.25 128 THR A CA 1
ATOM 982 C C . THR A 1 128 ? -25.358 -4.546 40.674 1.00 85.25 128 THR A C 1
ATOM 984 O O . THR A 1 128 ? -24.624 -5.532 40.628 1.00 85.25 128 THR A O 1
ATOM 987 N N . LYS A 1 129 ? -25.669 -3.856 39.569 1.00 86.06 129 LYS A N 1
ATOM 988 C CA . LYS A 1 129 ? -25.231 -4.278 38.233 1.00 86.06 129 LYS A CA 1
ATOM 989 C C . LYS A 1 129 ? -24.987 -3.097 37.307 1.00 86.06 129 LYS A C 1
ATOM 991 O O . LYS A 1 129 ? -25.817 -2.202 37.205 1.00 86.06 129 LYS A O 1
ATOM 996 N N . ILE A 1 130 ? -23.880 -3.148 36.573 1.00 87.12 130 ILE A N 1
ATOM 997 C CA . ILE A 1 130 ? -23.556 -2.225 35.481 1.00 87.12 130 ILE A CA 1
ATOM 998 C C . ILE A 1 130 ? -23.409 -3.069 34.220 1.00 87.12 130 ILE A C 1
ATOM 1000 O O . ILE A 1 130 ? -22.613 -4.006 34.194 1.00 87.12 130 ILE A O 1
ATOM 1004 N N . ALA A 1 131 ? -24.219 -2.800 33.200 1.00 83.88 131 ALA A N 1
ATOM 1005 C CA . ALA A 1 131 ? -24.260 -3.628 32.001 1.00 83.88 131 ALA A CA 1
ATOM 1006 C C . ALA A 1 131 ? -24.367 -2.788 30.726 1.00 83.88 131 ALA A C 1
ATOM 1008 O O . ALA A 1 131 ? -24.963 -1.714 30.705 1.00 83.88 131 ALA A O 1
ATOM 1009 N N . ARG A 1 132 ? -23.778 -3.302 29.643 1.00 81.94 132 ARG A N 1
ATOM 1010 C CA . ARG A 1 132 ? -23.906 -2.738 28.295 1.00 81.94 132 ARG A CA 1
ATOM 1011 C C . ARG A 1 132 ? -25.343 -2.929 27.810 1.00 81.94 132 ARG A C 1
ATOM 1013 O O . ARG A 1 132 ? -25.867 -4.044 27.845 1.00 81.94 132 ARG A O 1
ATOM 1020 N N . LYS A 1 133 ? -25.954 -1.855 27.313 1.00 72.81 133 LYS A N 1
ATOM 1021 C CA . LYS A 1 133 ? -27.228 -1.897 26.599 1.00 72.81 133 LYS A CA 1
ATOM 1022 C C . LYS A 1 133 ? -27.001 -2.691 25.313 1.00 72.81 133 LYS A C 1
ATOM 1024 O O . LYS A 1 133 ? -26.188 -2.317 24.470 1.00 72.81 133 LYS A O 1
ATOM 1029 N N . LYS A 1 134 ? -27.659 -3.840 25.190 1.00 64.44 134 LYS A N 1
ATOM 1030 C CA . LYS A 1 134 ? -27.720 -4.559 23.920 1.00 64.44 134 LYS A CA 1
ATOM 1031 C C . LYS A 1 134 ? -28.787 -3.881 23.071 1.00 64.44 134 LYS A C 1
ATOM 1033 O O . LYS A 1 134 ? -29.971 -4.157 23.244 1.00 64.44 134 LYS A O 1
ATOM 1038 N N . GLU A 1 135 ? -28.391 -2.944 22.223 1.00 59.84 135 GLU A N 1
ATOM 1039 C CA . GLU A 1 135 ? -29.319 -2.364 21.258 1.00 59.84 135 GLU A CA 1
ATOM 1040 C C . GLU A 1 135 ? -29.462 -3.264 20.021 1.00 59.84 135 GLU A C 1
ATOM 1042 O O . GLU A 1 135 ? -28.486 -3.680 19.402 1.00 59.84 135 GLU A O 1
ATOM 1047 N N . GLU A 1 136 ? -30.728 -3.569 19.730 1.00 54.69 136 GLU A N 1
ATOM 1048 C CA . GLU A 1 136 ? -31.325 -4.032 18.467 1.00 54.69 136 GLU A CA 1
ATOM 1049 C C . GLU A 1 136 ? -31.011 -5.433 17.918 1.00 54.69 136 GLU A C 1
ATOM 1051 O O . GLU A 1 136 ? -31.926 -6.054 17.373 1.00 54.69 136 GLU A O 1
ATOM 1056 N N . GLU A 1 137 ? -29.823 -6.009 18.113 1.00 53.12 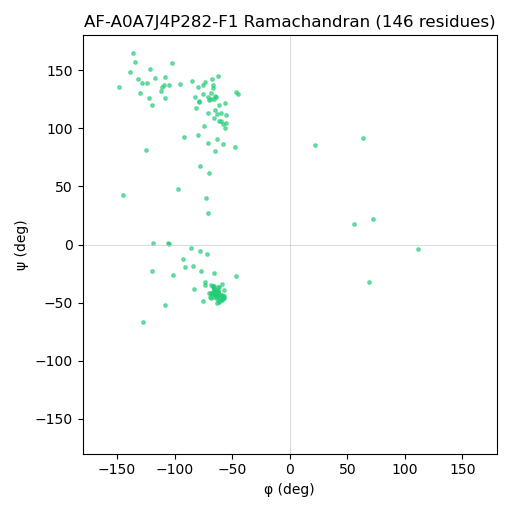137 GLU A N 1
ATOM 1057 C CA . GLU A 1 137 ? -29.535 -7.349 17.552 1.00 53.12 137 GLU A CA 1
ATOM 1058 C C . GLU A 1 137 ? -30.383 -8.466 18.191 1.00 53.12 137 GLU A C 1
ATOM 1060 O O . GLU A 1 137 ? -30.852 -9.374 17.504 1.00 53.12 137 GLU A O 1
ATOM 1065 N N . ASP A 1 138 ? -30.661 -8.365 19.494 1.00 52.78 138 ASP A N 1
ATOM 1066 C CA . ASP A 1 138 ? -31.483 -9.347 20.214 1.00 52.78 138 ASP A CA 1
ATOM 1067 C C . ASP A 1 138 ? -32.991 -9.172 19.929 1.00 52.78 138 ASP A C 1
ATOM 1069 O O . ASP A 1 138 ? -33.750 -10.131 20.072 1.00 52.78 138 ASP A O 1
ATOM 1073 N N . LYS A 1 139 ? -33.443 -7.974 19.512 1.00 50.91 139 LYS A N 1
ATOM 1074 C CA . LYS A 1 139 ? -34.836 -7.749 19.078 1.00 50.91 139 LYS A CA 1
ATOM 1075 C C . LYS A 1 139 ? -35.071 -8.340 17.693 1.00 50.91 139 LYS A C 1
ATOM 1077 O O . LYS A 1 139 ? -35.995 -9.129 17.562 1.00 50.91 139 LYS A O 1
ATOM 1082 N N . LYS A 1 140 ? -34.191 -8.061 16.720 1.00 49.62 140 LYS A N 1
ATOM 1083 C CA . LYS A 1 140 ? -34.269 -8.667 15.378 1.00 49.62 140 LYS A CA 1
ATOM 1084 C C . LYS A 1 140 ? -34.238 -10.192 15.433 1.00 49.62 140 LYS A C 1
ATOM 1086 O O . LYS A 1 140 ? -35.085 -10.823 14.823 1.00 49.62 140 LYS A O 1
ATOM 1091 N N . LYS A 1 141 ? -33.345 -10.788 16.236 1.00 52.03 141 LYS A N 1
ATOM 1092 C CA . LYS A 1 141 ? -33.305 -12.252 16.410 1.00 52.03 141 LYS A CA 1
ATOM 1093 C C . LYS A 1 141 ? -34.579 -12.8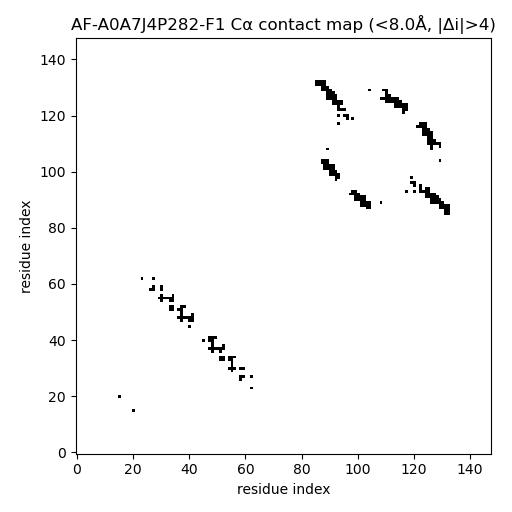30 17.026 1.00 52.03 141 LYS A C 1
ATOM 1095 O O . LYS A 1 141 ? -34.975 -13.920 16.637 1.00 52.03 141 LYS A O 1
ATOM 1100 N N . LYS A 1 142 ? -35.212 -12.126 17.973 1.00 52.97 142 LYS A N 1
ATOM 1101 C CA . LYS A 1 142 ? -36.487 -12.558 18.573 1.00 52.97 142 LYS A CA 1
ATOM 1102 C C . LYS A 1 142 ? -37.681 -12.378 17.638 1.00 52.97 142 LYS A C 1
ATOM 1104 O O . LYS A 1 142 ? -38.601 -13.184 17.691 1.00 52.97 142 LYS A O 1
ATOM 1109 N N . GLU A 1 143 ? -37.676 -11.332 16.819 1.00 54.53 143 GLU A N 1
ATOM 1110 C CA . GLU A 1 143 ? -38.703 -11.089 15.803 1.00 54.53 143 GLU A CA 1
ATOM 1111 C C . GLU A 1 143 ? -38.594 -12.129 14.681 1.00 54.53 143 GLU A C 1
ATOM 1113 O O . GLU A 1 143 ? -39.582 -12.760 14.337 1.00 54.53 143 GLU A O 1
ATOM 1118 N N . GLU A 1 144 ? -37.382 -12.410 14.197 1.00 56.56 144 GLU A N 1
ATOM 1119 C CA . GLU A 1 144 ? -37.104 -13.418 13.165 1.00 56.56 144 GLU A CA 1
ATOM 1120 C C . GLU A 1 144 ? -37.406 -14.852 13.639 1.00 56.56 144 GLU A C 1
ATOM 1122 O O . GLU A 1 144 ? -37.956 -15.643 12.881 1.00 56.56 144 GLU A O 1
ATOM 1127 N N . SER A 1 145 ? -37.161 -15.176 14.915 1.00 54.34 145 SER A N 1
ATOM 1128 C CA . SER A 1 145 ? -37.545 -16.467 15.510 1.00 54.34 145 SER A CA 1
ATOM 1129 C C . SER A 1 145 ? -39.028 -16.584 15.880 1.00 54.34 145 SER A C 1
ATOM 1131 O O . SER A 1 145 ? -39.434 -17.622 16.383 1.00 54.34 145 SER A O 1
ATOM 1133 N N . SER A 1 146 ? -39.814 -15.511 15.755 1.00 60.41 146 SER A N 1
ATOM 1134 C CA . SER A 1 146 ? -41.256 -15.521 16.044 1.00 60.41 146 SER A CA 1
ATOM 1135 C C . SER A 1 146 ? -42.102 -15.817 14.801 1.00 60.41 146 SER A C 1
ATOM 1137 O O . SER A 1 146 ? -43.300 -16.063 14.936 1.00 60.41 146 SER A O 1
ATOM 1139 N N . TRP A 1 147 ? -41.498 -15.764 13.611 1.00 56.03 147 TRP A N 1
ATOM 1140 C CA . TRP A 1 147 ? -42.129 -16.086 12.327 1.00 56.03 147 TRP A CA 1
ATOM 1141 C C . TRP A 1 147 ? -41.664 -17.442 11.751 1.00 56.03 147 TRP A C 1
ATOM 1143 O O . TRP A 1 147 ? -42.109 -17.816 10.666 1.00 56.03 147 TRP A O 1
ATOM 1153 N N . LEU A 1 148 ? -40.785 -18.155 12.468 1.00 51.34 148 LEU A N 1
ATOM 1154 C CA . LEU A 1 148 ? -40.316 -19.528 12.219 1.00 51.34 148 LEU A CA 1
ATOM 1155 C C . LEU A 1 148 ? -40.932 -20.477 13.253 1.00 51.34 148 LEU A C 1
ATOM 1157 O O . LEU A 1 148 ? -41.266 -21.617 12.865 1.00 51.34 148 LEU A O 1
#

Mean predicted aligned error: 18.13 Å

Nearest PDB structures (foldseek):
  7y9b-assembly1_B  TM=3.886E-01  e=2.356E-01  Pipistrellus bat coronavirus HKU5
  8xt2-assembly1_Lg  TM=6.352E-01  e=2.787E+00  Homo sapiens
  6ptj-assembly1_7  TM=4.861E-01  e=6.917E-01  Saccharomyces cerevisiae
  3aoh-assembly2_Y  TM=2.455E-01  e=1.479E+00  Thermus thermophilus HB8

Radius of gyration: 34.98 Å; Cα contacts (8 Å, |Δi|>4): 141; chains: 1; bounding box: 66×44×93 Å

Solvent-accessible surface area (backbone atoms only — not comparable to full-atom values): 8996 Å² total; per-residue (Å²): 142,80,80,90,76,82,77,78,72,78,75,89,66,86,68,84,43,72,64,57,56,50,49,52,52,51,52,51,51,53,18,52,51,32,35,52,53,11,62,72,27,49,87,79,41,49,70,62,10,51,53,26,36,52,53,15,50,51,45,50,50,52,52,50,48,52,58,70,67,49,65,73,85,85,65,79,67,77,80,67,80,74,73,75,80,76,54,45,34,32,32,31,34,24,87,88,72,68,50,74,48,78,46,77,60,55,97,87,74,52,78,73,38,78,76,46,75,39,97,87,42,104,41,61,18,27,27,74,44,76,46,73,62,82,76,60,64,70,54,54,54,52,54,59,60,69,80,108

Sequence (148 aa):
MAGDQGSAQPAAGMQVSWIAYAAILIVGFLSLFSLYMGFINYGDNTDIAIIFIFLGAAGFAAIGYMLFRGKPVATAKDDTLTIKKVEVYTTLECPKCQQKRVRDFKRGDYVFKDDEPCTRCDGLMVITKIARKKEEEDKKKKEESSWL

Foldseek 3Di:
DDDDDPPDDPPPDPPVDVVVVVVLVVLLVQLVVLQVVLVVCVPPPVVSSVVSNVSSVVSVVVSVCVVVVPPPPPPPPDPPVPVPPWFKKWWWAFPVPRDIDIDGDDPPDDFQDFDDQDPVDNGTITTHDMGTDPPDPVVVVVVVVVVD